Protein AF-A0A5D0TBH1-F1 (afdb_monomer_lite)

Radius of gyration: 19.54 Å; chains: 1; bounding box: 44×19×52 Å

Foldseek 3Di:
DDPVVVVVVCVVPVDPQLLVVLVVLLVVLVVLLVVLVVVLVVLVVVCVVCVPPDDPVNVVSVVSSVVSVVSSVVSVVSSVVSVVVSVVVVVVPPD

Structure (mmCIF, N/CA/C/O backbone):
data_AF-A0A5D0TBH1-F1
#
_entry.id   AF-A0A5D0TBH1-F1
#
loop_
_atom_site.group_PDB
_atom_site.id
_atom_site.type_symbol
_atom_site.label_atom_id
_atom_site.label_alt_id
_atom_site.label_comp_id
_atom_site.label_asym_id
_atom_site.label_entity_id
_atom_site.label_seq_id
_atom_site.pdbx_PDB_ins_code
_atom_site.Cartn_x
_atom_site.Cartn_y
_atom_site.Cartn_z
_atom_site.occupancy
_atom_site.B_iso_or_equiv
_atom_site.auth_seq_id
_atom_site.auth_comp_id
_atom_site.auth_asym_id
_atom_site.auth_atom_id
_atom_site.pdbx_PDB_model_num
ATOM 1 N N . MET A 1 1 ? -7.608 5.130 20.898 1.00 78.31 1 MET A N 1
ATOM 2 C CA . MET A 1 1 ? -8.806 5.841 20.434 1.00 78.31 1 MET A CA 1
ATOM 3 C C . MET A 1 1 ? -9.498 6.275 21.707 1.00 78.31 1 MET A C 1
ATOM 5 O O . MET A 1 1 ? -9.303 5.579 22.696 1.00 78.31 1 MET A O 1
ATOM 9 N N . SER A 1 2 ? -10.137 7.435 21.742 1.00 84.12 2 SER A N 1
ATOM 10 C CA . SER A 1 2 ? -11.054 7.779 22.833 1.00 84.12 2 SER A CA 1
ATOM 11 C C . SER A 1 2 ? -12.455 7.263 22.510 1.00 84.12 2 SER A C 1
ATOM 13 O O . SER A 1 2 ? -12.761 7.014 21.346 1.00 84.12 2 SER A O 1
ATOM 15 N N . ASP A 1 3 ? -13.328 7.158 23.506 1.00 82.50 3 ASP A N 1
ATOM 16 C CA . ASP A 1 3 ? -14.687 6.636 23.302 1.00 82.50 3 ASP A CA 1
ATOM 17 C C . ASP A 1 3 ? -15.476 7.496 22.302 1.00 82.50 3 ASP A C 1
ATOM 19 O O . ASP A 1 3 ? -16.151 6.980 21.419 1.00 82.50 3 ASP A O 1
ATOM 23 N N . LYS A 1 4 ? -15.276 8.822 22.330 1.00 85.56 4 LYS A N 1
ATOM 24 C CA . LYS A 1 4 ? -15.847 9.749 21.335 1.00 85.56 4 LYS A CA 1
ATOM 25 C C . LYS A 1 4 ? -15.345 9.482 19.912 1.00 85.56 4 LYS A C 1
ATOM 27 O O . LYS A 1 4 ? -16.101 9.625 18.953 1.00 85.56 4 LYS A O 1
ATOM 32 N N . GLU A 1 5 ? -14.069 9.127 19.759 1.00 82.62 5 GLU A N 1
ATOM 33 C CA . GLU A 1 5 ? -13.510 8.751 18.456 1.00 82.62 5 GLU A CA 1
ATOM 34 C C . GLU A 1 5 ? -14.082 7.410 17.967 1.00 82.62 5 GLU A C 1
ATOM 36 O O . GLU A 1 5 ? -14.298 7.258 16.766 1.00 82.62 5 GLU A O 1
ATOM 41 N N . TYR A 1 6 ? -14.349 6.463 18.874 1.00 83.56 6 TYR A N 1
ATOM 42 C CA . TYR A 1 6 ? -14.958 5.171 18.548 1.00 83.56 6 TYR A CA 1
ATOM 43 C C . TYR A 1 6 ? -16.423 5.316 18.121 1.00 83.56 6 TYR A C 1
ATOM 45 O O . TYR A 1 6 ? -16.794 4.825 17.058 1.00 83.56 6 TYR A O 1
ATOM 53 N N . GLU A 1 7 ? -17.220 6.090 18.859 1.00 83.69 7 GLU A N 1
ATOM 54 C CA . GLU A 1 7 ? -18.604 6.420 18.487 1.00 83.69 7 GLU A CA 1
ATOM 55 C C . GLU A 1 7 ? -18.675 7.108 17.117 1.00 83.69 7 GLU A C 1
ATOM 57 O O . GLU A 1 7 ? -19.473 6.752 16.246 1.00 83.69 7 GLU A O 1
ATOM 62 N N . SER A 1 8 ? -17.776 8.067 16.864 1.00 85.56 8 SER A N 1
ATOM 63 C CA . SER A 1 8 ? -17.710 8.708 15.551 1.00 85.56 8 SER A CA 1
ATOM 64 C C . SER A 1 8 ? -17.285 7.745 14.443 1.00 85.56 8 SER A C 1
ATOM 66 O O . SER A 1 8 ? -17.733 7.917 13.311 1.00 85.56 8 SER A O 1
ATOM 68 N N . TYR A 1 9 ? -16.410 6.782 14.738 1.00 83.38 9 TYR A N 1
ATOM 69 C CA . TYR A 1 9 ? -15.997 5.754 13.788 1.00 83.38 9 TYR A CA 1
ATOM 70 C C . TYR A 1 9 ? -17.176 4.835 13.447 1.00 83.38 9 TYR A C 1
ATOM 72 O O . TYR A 1 9 ? -17.482 4.686 12.267 1.00 83.38 9 TYR A O 1
ATOM 80 N N . LYS A 1 10 ? -17.887 4.303 14.451 1.00 83.75 10 LYS A N 1
ATOM 81 C CA . LYS A 1 10 ? -19.057 3.428 14.259 1.00 83.75 10 LYS A CA 1
ATOM 82 C C . LYS A 1 10 ? -20.186 4.094 13.481 1.00 83.75 10 LYS A C 1
ATOM 84 O O . LYS A 1 10 ? -20.770 3.475 12.605 1.00 83.75 10 LYS A O 1
ATOM 89 N N . ARG A 1 11 ? -20.423 5.388 13.702 1.00 85.44 11 ARG A N 1
ATOM 90 C CA . ARG A 1 11 ? -21.399 6.164 12.919 1.00 85.44 11 ARG A CA 1
ATOM 91 C C . ARG A 1 11 ? -21.116 6.174 11.410 1.00 85.44 11 ARG A C 1
ATOM 93 O O . ARG A 1 1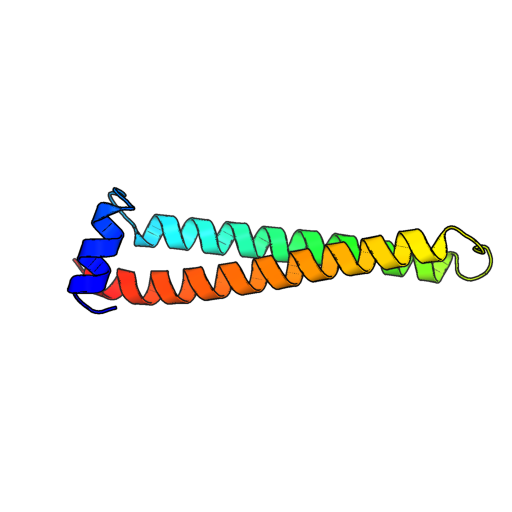1 ? -22.046 6.298 10.623 1.00 85.44 11 ARG A O 1
ATOM 100 N N . ILE A 1 12 ? -19.847 6.113 11.005 1.00 85.00 12 ILE A N 1
ATOM 101 C CA . ILE A 1 12 ? -19.431 6.116 9.589 1.00 85.00 12 ILE A CA 1
ATOM 102 C C . ILE A 1 12 ? -19.247 4.678 9.074 1.00 85.00 12 ILE A C 1
ATOM 104 O O . ILE A 1 12 ? -19.318 4.414 7.872 1.00 85.00 12 ILE A O 1
ATOM 108 N N . HIS A 1 13 ? -18.972 3.743 9.977 1.00 79.75 13 HIS A N 1
ATOM 109 C CA . HIS A 1 13 ? -18.573 2.378 9.684 1.00 79.75 13 HIS A CA 1
ATOM 110 C C . HIS A 1 13 ? -19.418 1.405 10.500 1.00 79.75 13 HIS A C 1
ATOM 112 O O . HIS A 1 13 ? -19.034 1.002 11.597 1.00 79.75 13 HIS A O 1
ATOM 118 N N . ASP A 1 14 ? -20.553 1.020 9.922 1.00 82.88 14 ASP A N 1
ATOM 119 C CA . ASP A 1 14 ? -21.523 0.095 10.509 1.00 82.88 14 ASP A CA 1
ATOM 120 C C . ASP A 1 14 ? -21.126 -1.368 10.250 1.00 82.88 14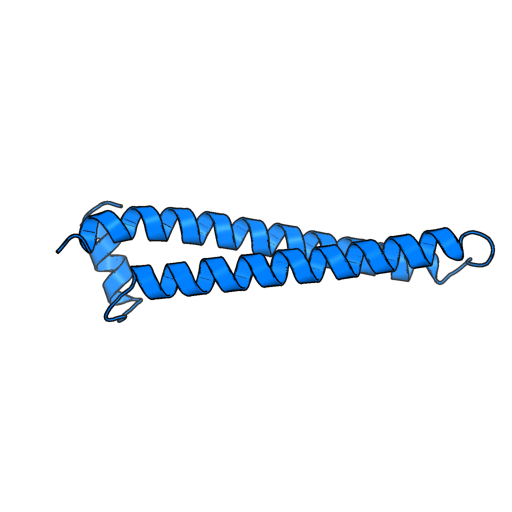 ASP A C 1
ATOM 122 O O . ASP A 1 14 ? -21.810 -2.128 9.568 1.00 82.88 14 ASP A O 1
ATOM 126 N N . TYR A 1 15 ? -19.926 -1.735 10.697 1.00 84.38 15 TYR A N 1
ATOM 127 C CA . TYR A 1 15 ? -19.457 -3.116 10.636 1.00 84.38 15 TYR A CA 1
ATOM 128 C C . TYR A 1 15 ? -19.758 -3.814 11.958 1.00 84.38 15 TYR A C 1
ATOM 130 O O . TYR A 1 15 ? -19.508 -3.248 13.021 1.00 84.38 15 TYR A O 1
ATOM 138 N N . GLU A 1 16 ? -20.212 -5.064 11.879 1.00 81.50 16 GLU A N 1
ATOM 139 C CA . GLU A 1 16 ? -20.413 -5.924 13.050 1.00 81.50 16 GLU A CA 1
ATOM 140 C C . GLU A 1 16 ? -19.085 -6.184 13.782 1.00 81.50 16 GLU A C 1
ATOM 142 O O . GLU A 1 16 ? -19.011 -6.040 15.000 1.00 81.50 16 GLU A O 1
ATOM 147 N N . TYR A 1 17 ? -18.014 -6.432 13.014 1.00 84.38 17 TYR A N 1
ATOM 148 C CA . TYR A 1 17 ? -16.651 -6.657 13.512 1.00 84.38 17 TYR A CA 1
ATOM 149 C C . TYR A 1 17 ? -15.636 -5.708 12.842 1.00 84.38 17 TYR A C 1
ATOM 151 O O . TYR A 1 17 ? -14.957 -6.073 11.872 1.00 84.38 17 TYR A O 1
ATOM 159 N N . PRO A 1 18 ? -15.536 -4.447 13.302 1.00 86.88 18 PRO A N 1
ATOM 160 C CA . PRO A 1 18 ? -14.609 -3.464 12.749 1.00 86.88 18 PRO A CA 1
ATOM 161 C C . PRO A 1 18 ? -13.133 -3.888 12.748 1.00 86.88 18 PRO A C 1
ATOM 163 O O . PRO A 1 18 ? -12.404 -3.551 11.804 1.00 86.88 18 PRO A O 1
ATOM 166 N N . SER A 1 19 ? -12.666 -4.619 13.766 1.00 87.06 19 SER A N 1
ATOM 167 C CA . SER A 1 19 ? -11.281 -5.101 13.819 1.00 87.06 19 SER A CA 1
ATOM 168 C C . SER A 1 19 ? -10.968 -6.082 12.685 1.00 87.06 19 SER A C 1
ATOM 170 O O . SER A 1 19 ? -9.934 -5.932 12.026 1.00 87.06 19 SER A O 1
ATOM 172 N N . ASP A 1 20 ? -11.877 -7.006 12.367 1.00 89.69 20 ASP A N 1
ATOM 173 C CA . ASP A 1 20 ? -11.724 -7.958 11.263 1.00 89.69 20 ASP A CA 1
ATOM 174 C C . ASP A 1 20 ? -11.681 -7.255 9.907 1.00 89.69 20 ASP A C 1
ATOM 176 O O . ASP A 1 20 ? -10.851 -7.579 9.049 1.00 89.69 20 ASP A O 1
ATOM 180 N N . VAL A 1 21 ? -12.506 -6.221 9.730 1.00 91.25 21 VAL A N 1
ATOM 181 C CA . VAL A 1 21 ? -12.477 -5.384 8.526 1.00 91.25 21 VAL A CA 1
ATOM 182 C C . VAL A 1 21 ? -11.122 -4.689 8.381 1.00 91.25 21 VAL A C 1
ATOM 184 O O . VAL A 1 21 ? -10.514 -4.721 7.305 1.00 91.25 21 VAL A O 1
ATOM 187 N N . GLU A 1 22 ? -10.599 -4.081 9.447 1.00 92.50 22 GLU A N 1
ATOM 188 C CA . GLU A 1 22 ? -9.274 -3.458 9.407 1.00 92.50 22 GLU A CA 1
ATOM 189 C C . GLU A 1 22 ? -8.159 -4.496 9.193 1.00 92.50 22 GLU A C 1
ATOM 191 O O . GLU A 1 22 ? -7.220 -4.225 8.441 1.00 92.50 22 GLU A O 1
ATOM 196 N N . ARG A 1 23 ? -8.272 -5.704 9.758 1.00 92.75 23 ARG A N 1
ATOM 197 C CA . ARG A 1 23 ? -7.341 -6.820 9.523 1.00 92.75 23 ARG A CA 1
ATOM 198 C C . ARG A 1 23 ? -7.327 -7.251 8.057 1.00 92.75 23 ARG A C 1
ATOM 200 O O . ARG A 1 23 ? -6.247 -7.417 7.480 1.00 92.75 23 ARG A O 1
ATOM 207 N N . GLY A 1 24 ? -8.501 -7.375 7.439 1.00 94.50 24 GLY A N 1
ATOM 208 C CA . GLY A 1 24 ? -8.652 -7.659 6.012 1.00 94.50 24 GLY A CA 1
ATOM 209 C C . GLY A 1 24 ? -7.990 -6.590 5.143 1.00 94.50 24 GLY A C 1
ATOM 210 O O . GLY A 1 24 ? -7.204 -6.916 4.250 1.00 94.50 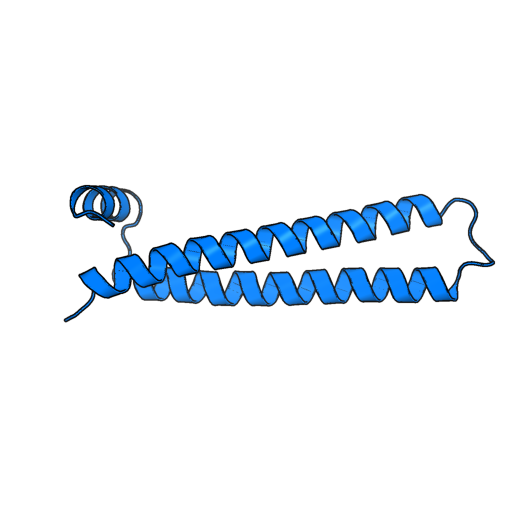24 GLY A O 1
ATOM 211 N N . LYS A 1 25 ? -8.207 -5.307 5.465 1.00 94.69 25 LYS A N 1
ATOM 212 C CA . LYS A 1 25 ? -7.538 -4.188 4.781 1.00 94.69 25 LYS A CA 1
ATOM 213 C C . LYS A 1 25 ? -6.017 -4.255 4.938 1.00 94.69 25 LYS A C 1
ATOM 215 O O . LYS A 1 25 ? -5.313 -4.151 3.944 1.00 94.69 25 LYS A O 1
ATOM 220 N N . ILE A 1 26 ? -5.486 -4.520 6.138 1.00 95.69 26 ILE A N 1
ATOM 221 C CA . ILE A 1 26 ? -4.030 -4.684 6.347 1.00 95.69 26 ILE A CA 1
ATOM 222 C C . ILE A 1 26 ? -3.457 -5.767 5.431 1.00 95.69 26 ILE A C 1
ATOM 224 O O . ILE A 1 26 ? -2.380 -5.575 4.865 1.00 95.69 26 ILE A O 1
ATOM 228 N N . LYS A 1 27 ? -4.140 -6.913 5.317 1.00 96.94 27 LYS A N 1
ATOM 229 C CA . LYS A 1 27 ? -3.700 -8.010 4.449 1.00 96.94 27 LYS A CA 1
ATOM 230 C C . LYS A 1 27 ? -3.667 -7.561 2.986 1.00 96.94 27 LYS A C 1
ATOM 232 O O . LYS A 1 27 ? -2.621 -7.691 2.355 1.00 96.94 27 LYS A O 1
ATOM 237 N N . LYS A 1 28 ? -4.757 -6.960 2.502 1.00 97.44 28 LYS A N 1
ATOM 238 C CA . LYS A 1 28 ? -4.879 -6.452 1.130 1.00 97.44 28 LYS A CA 1
ATOM 239 C C . LYS A 1 28 ? -3.779 -5.444 0.781 1.00 97.44 28 LYS A C 1
ATOM 241 O O . LYS A 1 28 ? -3.068 -5.641 -0.200 1.00 97.44 28 LYS A O 1
ATOM 246 N N . GLU A 1 29 ? -3.564 -4.428 1.616 1.00 96.69 29 GLU A N 1
ATOM 247 C CA . GLU A 1 29 ? -2.555 -3.395 1.329 1.00 96.69 29 GLU A CA 1
ATOM 248 C C . GLU A 1 29 ? -1.124 -3.965 1.376 1.00 96.69 29 GLU A C 1
ATOM 250 O O . GLU A 1 29 ? -0.244 -3.549 0.624 1.00 96.69 29 GLU A O 1
ATOM 255 N N . LYS A 1 30 ? -0.853 -4.969 2.225 1.00 96.31 30 LYS A N 1
ATOM 256 C CA . LYS A 1 30 ? 0.444 -5.670 2.215 1.00 96.31 30 LYS A CA 1
ATOM 257 C C . LYS A 1 30 ? 0.660 -6.471 0.932 1.00 96.31 30 LYS A C 1
ATOM 259 O O . LYS A 1 30 ? 1.770 -6.468 0.402 1.00 96.31 30 LYS A O 1
ATOM 264 N N . GLU A 1 31 ? -0.368 -7.162 0.451 1.00 97.69 31 GLU A N 1
ATOM 265 C CA . GLU A 1 31 ? -0.310 -7.909 -0.809 1.00 97.69 31 GLU A CA 1
ATOM 266 C C . GLU A 1 31 ? -0.082 -6.960 -1.993 1.00 97.69 31 GLU A C 1
ATOM 268 O O . GLU A 1 31 ? 0.814 -7.202 -2.807 1.00 97.69 31 GLU A O 1
ATOM 273 N N . ASN A 1 32 ? -0.795 -5.831 -2.032 1.00 96.50 32 ASN A N 1
ATOM 274 C CA . ASN A 1 32 ? -0.593 -4.780 -3.030 1.00 96.50 32 ASN A CA 1
ATOM 275 C C . ASN A 1 32 ? 0.822 -4.192 -2.966 1.00 96.50 32 ASN A C 1
ATOM 277 O O . ASN A 1 32 ? 1.488 -4.080 -3.994 1.00 96.50 32 ASN A O 1
ATOM 281 N N . HIS A 1 33 ? 1.331 -3.887 -1.768 1.00 96.75 33 HIS A N 1
ATOM 282 C CA . HIS A 1 33 ? 2.705 -3.415 -1.589 1.00 96.75 33 HIS A CA 1
ATOM 283 C C . HIS A 1 33 ? 3.728 -4.379 -2.211 1.00 96.75 33 HIS A C 1
ATOM 285 O O . HIS A 1 33 ? 4.623 -3.953 -2.944 1.00 96.75 33 HIS A O 1
ATOM 291 N N . ILE A 1 34 ? 3.586 -5.684 -1.952 1.00 97.38 34 ILE A N 1
ATOM 292 C CA . ILE A 1 34 ? 4.468 -6.713 -2.520 1.00 97.38 34 ILE A CA 1
ATOM 293 C C . ILE A 1 34 ? 4.327 -6.765 -4.044 1.00 97.38 34 ILE A C 1
ATOM 295 O O . ILE A 1 34 ? 5.336 -6.867 -4.743 1.00 97.38 34 ILE A O 1
ATOM 299 N N . LYS A 1 35 ? 3.099 -6.681 -4.568 1.00 97.81 35 LYS A N 1
ATOM 300 C CA . LYS A 1 35 ? 2.825 -6.673 -6.011 1.00 97.81 35 LYS A CA 1
ATOM 301 C C . LYS A 1 35 ? 3.542 -5.516 -6.713 1.00 97.81 35 LYS A C 1
ATOM 303 O O . LYS A 1 35 ? 4.283 -5.765 -7.661 1.00 97.81 35 LYS A O 1
ATOM 308 N N . HIS A 1 36 ? 3.377 -4.291 -6.220 1.00 97.31 36 HIS A N 1
ATOM 309 C CA . HIS A 1 36 ? 4.007 -3.099 -6.795 1.00 97.31 36 HIS A CA 1
ATOM 310 C C . HIS A 1 36 ? 5.538 -3.152 -6.701 1.00 97.31 36 HIS A C 1
ATOM 312 O O . HIS A 1 36 ? 6.233 -2.891 -7.679 1.00 97.31 36 HIS A O 1
ATOM 318 N N . ARG A 1 37 ? 6.087 -3.629 -5.573 1.00 97.12 37 ARG A N 1
ATOM 319 C CA . ARG A 1 37 ? 7.536 -3.862 -5.426 1.00 97.12 37 ARG A CA 1
ATOM 320 C C . ARG A 1 37 ? 8.079 -4.866 -6.441 1.00 97.12 37 ARG A C 1
ATOM 322 O O . ARG A 1 37 ? 9.134 -4.636 -7.018 1.00 97.12 37 ARG A O 1
ATOM 329 N N . ARG A 1 38 ? 7.370 -5.976 -6.664 1.00 97.50 38 ARG A N 1
ATOM 330 C CA . ARG A 1 38 ? 7.764 -6.978 -7.667 1.00 97.50 38 ARG A CA 1
ATOM 331 C C . ARG A 1 38 ? 7.726 -6.406 -9.080 1.00 97.50 38 ARG A C 1
ATOM 333 O O . ARG A 1 38 ? 8.636 -6.691 -9.851 1.00 97.50 38 ARG A O 1
ATOM 340 N N . LYS A 1 39 ? 6.704 -5.610 -9.408 1.00 96.44 39 LYS A N 1
ATOM 341 C CA . LYS A 1 39 ? 6.591 -4.968 -10.722 1.00 96.44 39 LYS A CA 1
ATOM 342 C C . LYS A 1 39 ? 7.721 -3.958 -10.945 1.00 96.44 39 LYS A C 1
ATOM 344 O O . LYS A 1 39 ? 8.415 -4.074 -11.946 1.00 96.44 39 LYS A O 1
ATOM 349 N N . SER A 1 40 ? 7.965 -3.066 -9.985 1.00 95.69 40 SER A N 1
ATOM 350 C CA . SER A 1 40 ? 9.067 -2.095 -10.047 1.00 95.69 40 SER A CA 1
ATOM 351 C C . SER A 1 40 ? 10.436 -2.775 -10.194 1.00 95.69 40 SER A C 1
ATOM 353 O O . SER A 1 40 ? 11.211 -2.410 -11.070 1.00 95.69 40 SER A O 1
ATOM 355 N N . ASN A 1 41 ? 10.709 -3.833 -9.418 1.00 95.06 41 ASN A N 1
ATOM 356 C CA . ASN A 1 41 ? 11.961 -4.587 -9.546 1.00 95.06 41 ASN A CA 1
ATOM 357 C C . ASN A 1 41 ? 12.114 -5.230 -10.930 1.00 95.06 41 ASN A C 1
ATOM 359 O O . ASN A 1 41 ? 13.198 -5.196 -11.495 1.00 95.06 41 ASN A O 1
ATOM 363 N N . LYS A 1 42 ? 11.035 -5.800 -11.481 1.00 95.38 42 LYS A N 1
ATOM 364 C CA . LYS A 1 42 ? 11.067 -6.396 -12.818 1.00 95.38 42 LYS A CA 1
ATOM 365 C C . LYS A 1 42 ? 11.381 -5.347 -13.889 1.00 95.38 42 LYS A C 1
ATOM 367 O O . LYS A 1 42 ? 12.224 -5.600 -14.737 1.00 95.38 42 LYS A O 1
ATOM 372 N N . LEU A 1 43 ? 10.732 -4.183 -13.823 1.00 92.31 43 LEU A N 1
ATOM 373 C CA . LEU A 1 43 ? 10.994 -3.072 -14.742 1.00 92.31 43 LEU A CA 1
ATOM 374 C C . LEU A 1 43 ? 12.452 -2.607 -14.652 1.00 92.31 43 LEU A C 1
ATOM 376 O O . LEU A 1 43 ? 13.094 -2.422 -15.679 1.00 92.31 43 LEU A O 1
ATOM 380 N N . MET A 1 44 ? 12.997 -2.500 -13.438 1.00 91.38 44 MET A N 1
ATOM 381 C CA . MET A 1 44 ? 14.405 -2.158 -13.224 1.00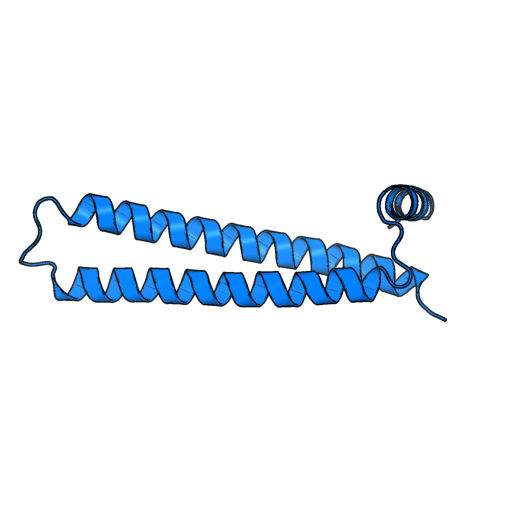 91.38 44 MET A CA 1
ATOM 382 C C . MET A 1 44 ? 15.351 -3.216 -13.809 1.00 91.38 44 MET A C 1
ATOM 384 O O . MET A 1 44 ? 16.304 -2.873 -14.504 1.00 91.38 44 MET A O 1
ATOM 388 N N . ASP A 1 45 ? 15.089 -4.503 -13.567 1.00 91.69 45 ASP A N 1
ATOM 389 C CA . ASP A 1 45 ? 15.895 -5.594 -14.125 1.00 91.69 45 ASP A CA 1
ATOM 390 C C . ASP A 1 45 ? 15.864 -5.584 -15.663 1.00 91.69 45 ASP A C 1
ATOM 392 O O . ASP A 1 45 ? 16.896 -5.782 -16.311 1.00 91.69 45 ASP A O 1
ATOM 396 N N . ASP A 1 46 ? 14.692 -5.335 -16.251 1.00 89.50 46 ASP A N 1
ATOM 397 C CA . ASP A 1 46 ? 14.509 -5.239 -17.699 1.00 89.50 46 ASP A CA 1
ATOM 398 C C . ASP A 1 46 ? 15.227 -4.004 -18.279 1.00 89.50 46 ASP A C 1
ATOM 400 O O . ASP A 1 46 ? 15.847 -4.106 -19.342 1.00 89.50 46 ASP A O 1
ATOM 404 N N . ALA A 1 47 ? 15.223 -2.874 -17.565 1.00 88.00 47 ALA A N 1
ATOM 405 C CA . ALA A 1 47 ? 15.963 -1.663 -17.928 1.00 88.00 47 ALA A CA 1
ATOM 406 C C . ALA A 1 47 ? 17.478 -1.914 -17.943 1.00 88.00 47 ALA A C 1
ATOM 408 O O . ALA A 1 47 ? 18.154 -1.685 -18.946 1.00 88.00 47 ALA A O 1
ATOM 409 N N . LEU A 1 48 ? 18.009 -2.489 -16.860 1.00 87.06 48 LEU A N 1
ATOM 410 C CA . LEU A 1 48 ? 19.436 -2.789 -16.716 1.00 87.06 48 LEU A CA 1
ATOM 411 C C . LEU A 1 48 ? 19.943 -3.749 -17.798 1.00 87.06 48 LEU A C 1
ATOM 413 O O . LEU A 1 48 ? 21.062 -3.600 -18.287 1.00 87.06 48 LEU A O 1
ATOM 417 N N . ARG A 1 49 ? 19.123 -4.723 -18.211 1.00 87.00 49 ARG A N 1
ATOM 418 C CA . ARG A 1 49 ? 19.468 -5.666 -19.290 1.00 87.00 49 ARG A CA 1
ATOM 419 C C . ARG A 1 49 ? 19.564 -5.009 -20.664 1.00 87.00 49 ARG A C 1
ATOM 421 O O . ARG A 1 49 ? 20.274 -5.526 -21.525 1.00 87.00 49 ARG A O 1
ATOM 428 N N . ASN A 1 50 ? 18.847 -3.912 -20.879 1.00 82.62 50 ASN A N 1
ATOM 429 C CA . ASN A 1 50 ? 18.726 -3.256 -22.179 1.00 82.62 50 ASN A CA 1
ATOM 430 C C . ASN A 1 50 ? 19.429 -1.891 -22.241 1.00 82.62 50 ASN A C 1
ATOM 432 O O . ASN A 1 50 ? 19.310 -1.201 -23.249 1.00 82.62 50 ASN A O 1
ATOM 436 N N . ILE A 1 51 ? 20.223 -1.550 -21.222 1.00 76.56 51 ILE A N 1
ATOM 437 C CA . ILE A 1 51 ? 20.864 -0.240 -21.019 1.00 76.56 51 ILE A CA 1
ATOM 438 C C . ILE A 1 51 ? 21.723 0.261 -22.197 1.00 76.56 51 ILE A C 1
ATOM 440 O O . ILE A 1 51 ? 22.004 1.445 -22.309 1.00 76.56 51 ILE A O 1
ATOM 444 N N . THR A 1 52 ? 22.157 -0.625 -23.098 1.00 71.94 52 THR A N 1
ATOM 445 C CA . THR A 1 52 ? 22.961 -0.271 -24.281 1.00 71.94 52 THR A CA 1
ATOM 446 C C . THR A 1 52 ? 22.139 -0.003 -25.547 1.00 71.94 52 THR A C 1
ATOM 448 O O . THR A 1 52 ? 22.723 0.285 -26.590 1.00 71.94 52 THR A O 1
ATOM 451 N N . LYS A 1 53 ? 20.804 -0.128 -25.500 1.00 69.19 53 LYS A N 1
ATOM 452 C CA . LYS A 1 53 ? 19.917 -0.097 -26.682 1.00 69.19 53 LYS A CA 1
ATOM 453 C C . LYS A 1 53 ? 18.868 1.022 -26.669 1.00 69.19 53 LYS A C 1
ATOM 455 O O . LYS A 1 53 ? 18.002 1.030 -27.540 1.00 69.19 53 LYS A O 1
ATOM 460 N N . LEU A 1 54 ? 18.898 1.923 -25.694 1.00 59.94 54 LEU A N 1
ATOM 461 C CA . LEU A 1 54 ? 17.743 2.740 -25.332 1.00 59.94 54 LEU A CA 1
ATOM 462 C C . LEU A 1 54 ? 18.080 4.230 -25.414 1.00 59.94 54 LEU A C 1
ATOM 464 O O . LEU A 1 54 ? 18.992 4.685 -24.740 1.00 59.94 54 LEU A O 1
ATOM 468 N N . SER A 1 55 ? 17.388 4.980 -26.280 1.00 63.34 55 SER A N 1
ATOM 469 C CA . SER A 1 55 ? 17.528 6.447 -26.337 1.00 63.34 55 SER A CA 1
ATOM 470 C C . SER A 1 55 ? 16.230 7.226 -26.113 1.00 63.34 55 SER A C 1
ATOM 472 O O . SER A 1 55 ? 16.324 8.418 -25.876 1.00 63.34 55 SER A O 1
ATOM 474 N N . ASP A 1 56 ? 15.056 6.575 -26.116 1.00 62.38 56 ASP A N 1
ATOM 475 C CA . ASP A 1 56 ? 13.754 7.218 -25.812 1.00 62.38 56 ASP A CA 1
ATOM 476 C C . ASP A 1 56 ? 12.837 6.380 -24.888 1.00 62.38 56 ASP A C 1
ATOM 478 O O . ASP A 1 56 ? 11.865 6.879 -24.332 1.00 62.38 56 ASP A O 1
ATOM 482 N N . TYR A 1 57 ? 13.120 5.086 -24.705 1.00 67.25 57 TYR A N 1
ATOM 483 C CA . TYR A 1 57 ? 12.317 4.179 -23.865 1.00 67.25 57 TYR A CA 1
ATOM 484 C C . TYR A 1 57 ? 12.773 4.166 -22.391 1.00 67.25 57 TYR A C 1
ATOM 486 O O . TYR A 1 57 ? 12.073 3.628 -21.536 1.00 67.25 57 TYR A O 1
ATOM 494 N N . ASP A 1 58 ? 13.895 4.824 -22.080 1.00 72.31 58 ASP A N 1
ATOM 495 C CA . ASP A 1 58 ? 14.418 4.948 -20.715 1.00 72.31 58 ASP A CA 1
ATOM 496 C C . ASP A 1 58 ? 13.570 5.874 -19.838 1.00 72.31 58 ASP A C 1
ATOM 498 O O . ASP A 1 58 ? 13.271 5.510 -18.702 1.00 72.31 58 ASP A O 1
ATOM 502 N N . ASP A 1 59 ? 13.115 7.016 -20.365 1.00 78.44 59 ASP A N 1
ATOM 503 C CA . ASP A 1 59 ? 12.306 7.970 -19.593 1.00 78.44 59 ASP A CA 1
ATOM 504 C C . ASP A 1 59 ? 10.941 7.373 -19.223 1.00 78.44 59 ASP A C 1
ATOM 506 O O . ASP A 1 59 ? 10.518 7.443 -18.071 1.00 78.44 59 ASP A O 1
ATOM 510 N N . PHE A 1 60 ? 10.295 6.673 -20.162 1.00 83.62 60 PHE A N 1
ATOM 511 C CA . PHE A 1 60 ? 9.032 5.977 -19.898 1.00 83.62 60 PHE A CA 1
ATOM 512 C C . PHE A 1 60 ? 9.184 4.873 -18.840 1.00 83.62 60 PHE A C 1
ATOM 514 O O . PHE A 1 60 ? 8.360 4.751 -17.932 1.00 83.62 60 PHE A O 1
ATOM 521 N N . ILE A 1 61 ? 10.246 4.063 -18.930 1.00 86.94 61 ILE A N 1
ATOM 522 C CA . ILE A 1 61 ? 10.520 3.032 -17.925 1.00 86.94 61 ILE A CA 1
ATOM 523 C C . ILE A 1 61 ? 10.823 3.656 -16.562 1.00 86.94 61 ILE A C 1
ATOM 525 O O . ILE A 1 61 ? 10.373 3.127 -15.543 1.00 86.94 61 ILE A O 1
ATOM 529 N N . ALA A 1 62 ? 11.591 4.745 -16.523 1.00 88.00 62 ALA A N 1
ATOM 530 C CA . ALA A 1 62 ? 11.928 5.432 -15.285 1.00 88.00 62 ALA A CA 1
ATOM 531 C C . ALA A 1 62 ? 10.666 5.963 -14.590 1.00 88.00 62 ALA A C 1
ATOM 533 O O . ALA A 1 62 ? 10.484 5.710 -13.395 1.00 88.00 62 ALA A O 1
ATOM 534 N N . GLU A 1 63 ? 9.762 6.596 -15.344 1.00 92.31 63 GLU A N 1
ATOM 535 C CA . GLU A 1 63 ? 8.456 7.040 -14.848 1.00 92.31 63 GLU A CA 1
ATOM 536 C C . GLU A 1 63 ? 7.616 5.866 -14.323 1.00 92.31 63 GLU A C 1
ATOM 538 O O . GLU A 1 63 ? 7.064 5.943 -13.224 1.00 92.31 63 GLU A O 1
ATOM 543 N N . GLU A 1 64 ? 7.553 4.738 -15.041 1.00 93.81 64 GLU A N 1
ATOM 544 C CA . GLU A 1 64 ? 6.775 3.576 -14.592 1.00 93.81 64 GLU A CA 1
ATOM 545 C C . GLU A 1 64 ? 7.377 2.929 -13.326 1.00 93.81 64 GLU A C 1
ATOM 547 O O . GLU A 1 64 ? 6.652 2.509 -12.416 1.00 93.81 64 GLU A O 1
ATOM 552 N N . ILE A 1 65 ? 8.710 2.877 -13.216 1.00 93.94 65 ILE A N 1
ATOM 553 C CA . ILE A 1 65 ? 9.410 2.420 -12.006 1.00 93.94 65 ILE A CA 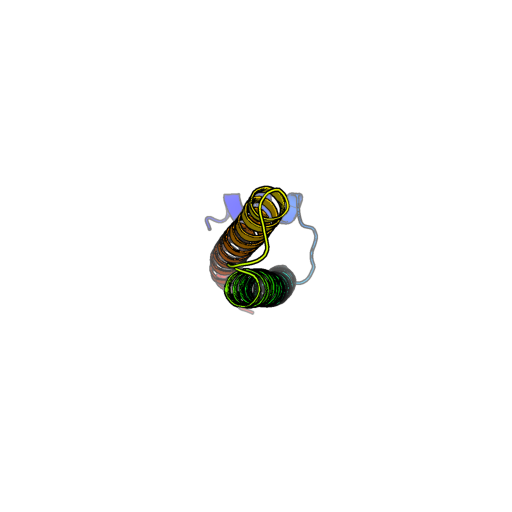1
ATOM 554 C C . ILE A 1 65 ? 9.075 3.325 -10.819 1.00 93.94 65 ILE A C 1
ATOM 556 O O . ILE A 1 65 ? 8.825 2.811 -9.719 1.00 93.94 65 ILE A O 1
ATOM 560 N N . GLU A 1 66 ? 9.098 4.644 -11.015 1.00 96.00 66 GLU A N 1
ATOM 561 C CA . GLU A 1 66 ? 8.763 5.625 -9.986 1.00 96.00 66 GLU A CA 1
ATOM 562 C C . GLU A 1 66 ? 7.302 5.483 -9.551 1.00 96.00 66 GLU A C 1
ATOM 564 O O . GLU A 1 66 ? 7.037 5.314 -8.358 1.00 96.00 66 GLU A O 1
ATOM 569 N N . GLU A 1 67 ? 6.369 5.407 -10.501 1.00 97.44 67 GLU A N 1
ATOM 570 C CA . GLU A 1 67 ? 4.939 5.262 -10.230 1.00 97.44 67 GLU A CA 1
ATOM 571 C C . GLU A 1 67 ? 4.641 3.994 -9.405 1.00 97.44 67 GLU A C 1
ATOM 573 O O . GLU A 1 67 ? 3.898 4.019 -8.416 1.00 97.44 67 GLU A O 1
ATOM 578 N N . GLU A 1 68 ? 5.253 2.859 -9.757 1.00 97.31 68 GLU A N 1
ATOM 579 C CA . GLU A 1 68 ? 5.107 1.612 -9.001 1.00 97.31 68 GLU A CA 1
ATOM 580 C C . GLU A 1 68 ? 5.718 1.710 -7.591 1.00 97.31 68 GLU A C 1
ATOM 582 O O . GLU A 1 68 ? 5.168 1.162 -6.627 1.00 97.31 68 GLU A O 1
ATOM 587 N N . ASN A 1 69 ? 6.817 2.448 -7.424 1.00 96.25 69 ASN A N 1
ATOM 588 C CA . ASN A 1 69 ? 7.402 2.701 -6.107 1.00 96.25 69 ASN A CA 1
ATOM 589 C C . ASN A 1 69 ? 6.525 3.616 -5.242 1.00 96.25 69 ASN A C 1
ATOM 591 O O . ASN A 1 69 ? 6.368 3.356 -4.041 1.00 96.25 69 ASN A O 1
ATOM 595 N N . GLU A 1 70 ? 5.911 4.645 -5.825 1.00 97.94 70 GLU A N 1
ATOM 596 C CA . GLU A 1 70 ? 4.960 5.512 -5.130 1.00 97.94 70 GLU A CA 1
ATOM 597 C C . GLU A 1 70 ? 3.716 4.743 -4.684 1.00 97.94 70 GLU A C 1
ATOM 599 O O . GLU A 1 70 ? 3.324 4.827 -3.511 1.00 97.94 70 GLU A O 1
ATOM 604 N N . LYS A 1 71 ? 3.148 3.915 -5.572 1.00 97.50 71 LYS A N 1
ATOM 605 C CA . LYS A 1 71 ? 2.056 2.991 -5.232 1.00 97.50 71 LYS A CA 1
ATOM 606 C C . LYS A 1 71 ? 2.468 2.100 -4.062 1.00 97.50 71 LYS A C 1
ATOM 608 O O . LYS A 1 71 ? 1.801 2.093 -3.028 1.00 97.50 71 LYS A O 1
ATOM 613 N N . ALA A 1 72 ? 3.624 1.438 -4.137 1.00 95.94 72 ALA A N 1
ATOM 614 C CA . ALA A 1 72 ? 4.128 0.600 -3.047 1.00 95.94 72 ALA A CA 1
ATOM 615 C C . ALA A 1 72 ? 4.279 1.363 -1.715 1.00 95.94 72 ALA A C 1
ATOM 617 O O . ALA A 1 72 ? 3.974 0.814 -0.647 1.00 95.94 72 ALA A O 1
ATOM 618 N N . LYS A 1 73 ? 4.754 2.613 -1.748 1.00 96.88 73 LYS A N 1
ATOM 619 C CA . LYS A 1 73 ? 4.897 3.475 -0.565 1.00 96.88 73 LYS A CA 1
ATOM 620 C C . LYS A 1 73 ? 3.535 3.819 0.041 1.00 96.88 73 LYS A C 1
ATOM 622 O O . LYS A 1 73 ? 3.379 3.718 1.262 1.00 96.88 73 LYS A O 1
ATOM 627 N N . LYS A 1 74 ? 2.555 4.168 -0.796 1.00 97.44 74 LYS A N 1
ATOM 628 C CA . LYS A 1 74 ? 1.176 4.466 -0.387 1.00 97.44 74 LYS A CA 1
ATOM 629 C C . LYS A 1 74 ? 0.522 3.263 0.288 1.00 97.44 74 LYS A C 1
ATOM 631 O O . LYS A 1 74 ? 0.050 3.391 1.415 1.00 97.44 74 LYS A O 1
ATOM 636 N N . GLU A 1 75 ? 0.602 2.086 -0.328 1.00 96.25 75 GLU A N 1
ATOM 637 C CA . GLU A 1 75 ? 0.068 0.832 0.221 1.00 96.25 75 GLU A CA 1
ATOM 638 C C . GLU A 1 75 ? 0.666 0.507 1.602 1.00 96.25 75 GLU A C 1
ATOM 640 O O . GLU A 1 75 ? -0.041 0.189 2.562 1.00 96.25 75 GLU A O 1
ATOM 645 N N . LYS A 1 76 ? 1.984 0.686 1.770 1.00 95.81 76 LYS A N 1
ATOM 646 C CA . LYS A 1 76 ? 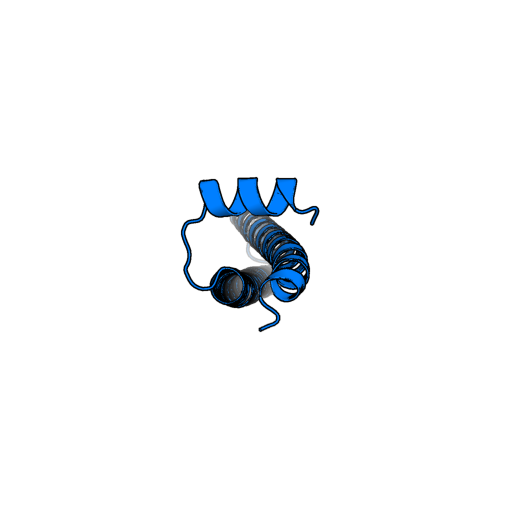2.651 0.514 3.072 1.00 95.81 76 LYS A CA 1
ATOM 647 C C . LYS A 1 76 ? 2.165 1.530 4.116 1.00 95.81 76 LYS A C 1
ATOM 649 O O . LYS A 1 76 ? 2.002 1.183 5.295 1.00 95.81 76 LYS A O 1
ATOM 654 N N . GLY A 1 77 ? 1.941 2.777 3.702 1.00 96.62 77 GLY A N 1
ATOM 655 C CA . GLY A 1 77 ? 1.359 3.829 4.536 1.00 96.62 77 GLY A CA 1
ATOM 656 C C . GLY A 1 77 ? -0.053 3.473 5.004 1.00 96.62 77 GLY A C 1
ATOM 657 O O . GLY A 1 77 ? -0.321 3.491 6.210 1.00 96.62 77 GLY A O 1
ATOM 658 N N . ASN A 1 78 ? -0.913 3.045 4.078 1.00 95.31 78 ASN A N 1
ATOM 659 C CA . ASN A 1 78 ? -2.271 2.583 4.362 1.00 95.31 78 ASN A CA 1
ATOM 660 C C . ASN A 1 78 ? -2.261 1.404 5.335 1.00 95.31 78 ASN A C 1
ATOM 662 O O . ASN A 1 78 ? -2.909 1.469 6.380 1.00 95.31 78 ASN A O 1
ATOM 666 N N . ALA A 1 79 ? -1.460 0.366 5.071 1.00 95.81 79 ALA A N 1
ATOM 667 C CA . ALA A 1 79 ? -1.328 -0.790 5.958 1.00 95.81 79 ALA A CA 1
ATOM 668 C C . ALA A 1 79 ? -0.925 -0.379 7.385 1.00 95.81 79 ALA A C 1
ATOM 670 O O . ALA A 1 79 ? -1.427 -0.925 8.370 1.00 95.81 79 ALA A O 1
ATOM 671 N N . THR A 1 80 ? -0.042 0.615 7.516 1.00 96.12 80 THR A N 1
ATOM 672 C CA . THR A 1 80 ? 0.372 1.160 8.817 1.00 96.12 80 THR A CA 1
ATOM 673 C C . THR A 1 80 ? -0.773 1.899 9.510 1.00 96.12 80 THR A C 1
ATOM 675 O O . THR A 1 80 ? -0.967 1.733 10.717 1.00 96.12 80 THR A O 1
ATOM 678 N N . ALA A 1 81 ? -1.554 2.689 8.769 1.00 95.06 81 ALA A N 1
ATOM 679 C CA . ALA A 1 81 ? -2.727 3.381 9.296 1.00 95.06 81 ALA A CA 1
ATOM 680 C C . ALA A 1 81 ? -3.815 2.393 9.750 1.00 95.06 81 ALA A C 1
ATOM 682 O O . ALA A 1 81 ? -4.308 2.510 10.873 1.00 95.06 81 ALA A O 1
ATOM 683 N N . HIS A 1 82 ? -4.120 1.377 8.936 1.00 93.88 82 HIS A N 1
ATOM 684 C CA . HIS A 1 82 ? -5.037 0.297 9.303 1.00 93.88 82 HIS A CA 1
ATOM 685 C C . HIS A 1 82 ? -4.537 -0.466 10.530 1.00 93.88 82 HIS A C 1
ATOM 687 O O . HIS A 1 82 ? -5.293 -0.666 11.470 1.00 93.88 82 HIS A O 1
ATOM 693 N N . LYS A 1 83 ? -3.238 -0.783 10.619 1.00 93.44 83 LYS A N 1
ATOM 694 C CA . LYS A 1 83 ? -2.653 -1.421 11.813 1.00 93.44 83 LYS A CA 1
ATOM 695 C C . LYS A 1 83 ? -2.817 -0.574 13.078 1.00 93.44 83 LYS A C 1
ATOM 697 O O . LYS A 1 83 ? -3.051 -1.122 14.152 1.00 93.44 83 LYS A O 1
ATOM 702 N N . LYS A 1 84 ? -2.693 0.754 12.976 1.00 92.31 84 LYS A N 1
ATOM 703 C CA . LYS A 1 84 ? -2.950 1.665 14.104 1.00 92.31 84 LYS A CA 1
ATOM 704 C C . LYS A 1 84 ? -4.427 1.666 14.509 1.00 92.31 84 LYS A C 1
ATOM 706 O O . LYS A 1 84 ? -4.696 1.734 15.704 1.00 92.31 84 LYS A O 1
ATOM 711 N N . ARG A 1 85 ? -5.362 1.610 13.552 1.00 89.94 85 ARG A N 1
ATOM 712 C CA . ARG A 1 85 ? -6.807 1.504 13.823 1.00 89.94 85 ARG A CA 1
ATOM 713 C C . ARG A 1 85 ? -7.173 0.155 14.428 1.00 89.94 85 ARG A C 1
ATOM 715 O O . ARG A 1 85 ? -7.772 0.147 15.489 1.00 89.94 85 ARG A O 1
ATOM 722 N N . TYR A 1 86 ? -6.713 -0.942 13.837 1.00 92.25 86 TYR A N 1
ATOM 723 C CA . TYR A 1 86 ? -6.880 -2.304 14.345 1.00 92.25 86 TYR A CA 1
ATOM 724 C C . TYR A 1 86 ? -6.497 -2.414 15.827 1.00 92.25 86 TYR A C 1
ATOM 726 O O . TYR A 1 86 ? -7.340 -2.716 16.657 1.00 92.25 86 TYR A O 1
ATOM 734 N N . LYS A 1 87 ? -5.273 -2.000 16.190 1.00 90.00 87 LYS A N 1
ATOM 735 C CA . LYS A 1 87 ? -4.807 -1.995 17.592 1.00 90.00 87 LYS A CA 1
ATOM 736 C C . LYS A 1 87 ? -5.650 -1.138 18.538 1.00 90.00 87 LYS A C 1
ATOM 738 O O . LYS A 1 87 ? -5.578 -1.292 19.753 1.00 90.00 87 LYS A O 1
ATOM 743 N N . LYS A 1 88 ? -6.319 -0.117 18.001 1.00 89.44 88 LYS A N 1
ATOM 744 C CA . LYS A 1 88 ? -7.211 0.741 18.777 1.00 89.44 88 LYS A CA 1
ATOM 745 C C . LYS A 1 88 ? -8.576 0.073 18.948 1.00 89.44 88 LYS A C 1
ATOM 747 O O . LYS A 1 88 ? -9.114 0.223 20.029 1.00 89.44 88 LYS A O 1
ATOM 752 N N . LEU A 1 89 ? -9.083 -0.617 17.924 1.00 87.38 89 LEU A N 1
ATOM 753 C CA . LEU A 1 89 ? -10.373 -1.314 17.907 1.00 87.38 89 LEU A CA 1
ATOM 754 C C . LEU A 1 89 ? -10.356 -2.606 18.728 1.00 87.38 89 LEU A C 1
ATOM 756 O O . LEU A 1 89 ? -11.318 -2.839 19.440 1.00 87.38 89 LEU A O 1
ATOM 760 N N . GLU A 1 90 ? -9.252 -3.365 18.730 1.00 84.12 90 GLU A N 1
ATOM 761 C CA . GLU A 1 90 ? -9.100 -4.559 19.590 1.00 84.12 90 GLU A CA 1
ATOM 762 C C . GLU A 1 90 ? -9.436 -4.253 21.059 1.00 84.12 90 GLU A C 1
ATOM 764 O O . GLU A 1 90 ? -10.107 -5.034 21.709 1.00 84.12 90 GLU A O 1
ATOM 769 N N . LYS A 1 91 ? -9.080 -3.062 21.560 1.00 82.62 91 LYS A N 1
ATOM 770 C CA . LYS A 1 91 ? -9.378 -2.638 22.942 1.00 82.62 91 LYS A CA 1
ATOM 771 C C . LYS A 1 91 ? -10.867 -2.450 23.256 1.00 82.62 91 LYS A C 1
ATOM 773 O O . LYS A 1 91 ? -11.221 -2.329 24.421 1.00 82.62 91 LYS A O 1
ATOM 778 N N . TYR A 1 92 ? -11.697 -2.291 22.230 1.00 77.44 92 TYR A N 1
ATOM 779 C CA . TYR A 1 92 ? -13.144 -2.072 22.335 1.00 77.44 92 TYR A CA 1
ATOM 780 C C . TYR A 1 92 ? -13.949 -3.305 21.924 1.00 77.44 92 TYR A C 1
ATOM 782 O O . TYR A 1 92 ? -15.158 -3.338 22.136 1.00 77.44 92 TYR A O 1
ATOM 790 N N . GLU A 1 93 ? -13.285 -4.277 21.303 1.00 72.50 93 GLU A N 1
ATOM 791 C CA . GLU A 1 93 ? -13.851 -5.559 20.890 1.00 72.50 93 GLU A CA 1
ATOM 792 C C . GLU A 1 93 ? -13.400 -6.705 21.809 1.00 72.50 93 GLU A C 1
ATOM 794 O O . GLU A 1 93 ? -13.764 -7.848 21.555 1.00 72.50 93 GLU A O 1
ATOM 799 N N . ASP A 1 94 ? -12.662 -6.404 22.889 1.00 52.03 94 ASP A N 1
ATOM 800 C CA . ASP A 1 94 ? -12.447 -7.325 24.009 1.00 52.03 94 ASP A CA 1
ATOM 801 C C . ASP A 1 94 ? -13.814 -7.676 24.640 1.00 52.03 94 ASP A C 1
ATOM 803 O O . ASP A 1 94 ? -14.364 -6.917 25.444 1.00 52.03 94 ASP A O 1
ATOM 807 N N . PHE A 1 95 ? -14.350 -8.832 24.238 1.00 47.38 95 PHE A N 1
ATOM 808 C CA . PHE A 1 95 ? -15.420 -9.600 24.878 1.00 47.38 95 PHE A CA 1
ATOM 809 C C . PHE A 1 95 ? -15.001 -11.070 24.958 1.00 47.38 95 PHE A C 1
ATOM 811 O O . PHE A 1 95 ? -14.592 -11.628 23.914 1.00 47.38 95 PHE A O 1
#

Sequence (95 aa):
MSDKEYESYKRIHDYEYPSDVERGKIKKEKENHIKHRRKSNKLMDDALRNITKLSDYDDFIAEEIEEENEKAKKEKGNATAHKKRYKKLEKYEDF

Secondary structure (DSSP, 8-state):
--HHHHHHHHHH---S-HHHHHHHHHHHHHHHHHHHHHHHHHHHHHHHHHTTS-SSHHHHHHHHHHHHHHHHHHHHHHHHHHHHHHHHHHHHH--

pLDDT: mean 87.87, std 10.38, range [47.38, 97.94]